Protein AF-A0A9E4D2A0-F1 (afdb_monomer)

Sequence (93 aa):
MGTSTTLSVVLGVVVLGAVAVAALAVIVERARRVQRMSSMGNGRSRRHELHWTAIRFRNQGLQGTDLQEAVCRQANCAPREADAAIFRVGADL

Structure (mmCIF, N/CA/C/O backbone):
data_AF-A0A9E4D2A0-F1
#
_entry.id   AF-A0A9E4D2A0-F1
#
loop_
_atom_site.group_PDB
_atom_site.id
_atom_site.type_symbol
_atom_site.label_atom_id
_atom_site.label_alt_id
_atom_site.label_comp_id
_atom_site.label_asym_id
_atom_site.label_entity_id
_atom_site.label_seq_id
_atom_site.pdbx_PDB_ins_code
_atom_site.Cartn_x
_atom_site.Cartn_y
_atom_site.Cartn_z
_atom_site.occupancy
_atom_site.B_iso_or_equiv
_atom_site.auth_seq_id
_atom_site.auth_comp_id
_atom_site.auth_asym_id
_atom_site.auth_atom_id
_atom_site.pdbx_PDB_model_num
ATOM 1 N N . MET A 1 1 ? 37.188 -8.525 -58.569 1.00 51.97 1 MET A N 1
ATOM 2 C CA . MET A 1 1 ? 37.590 -8.115 -57.205 1.00 51.97 1 MET A CA 1
ATOM 3 C C . MET A 1 1 ? 36.606 -7.052 -56.727 1.00 51.97 1 MET A C 1
ATOM 5 O O . MET A 1 1 ? 36.717 -5.920 -57.161 1.00 51.97 1 MET A O 1
ATOM 9 N N . GLY A 1 2 ? 35.577 -7.408 -55.953 1.00 54.62 2 GLY A N 1
ATOM 10 C CA . GLY A 1 2 ? 34.539 -6.434 -55.559 1.00 54.62 2 GLY A CA 1
ATOM 11 C C . GLY A 1 2 ? 33.546 -6.902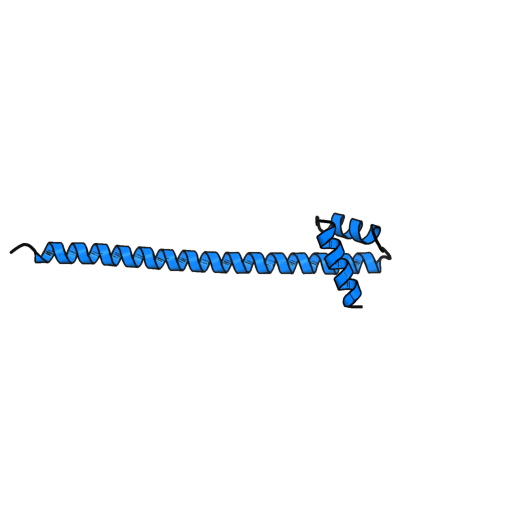 -54.491 1.00 54.62 2 GLY A C 1
ATOM 12 O O . GLY A 1 2 ? 32.613 -6.181 -54.177 1.00 54.62 2 GLY A O 1
ATOM 13 N N . THR A 1 3 ? 33.7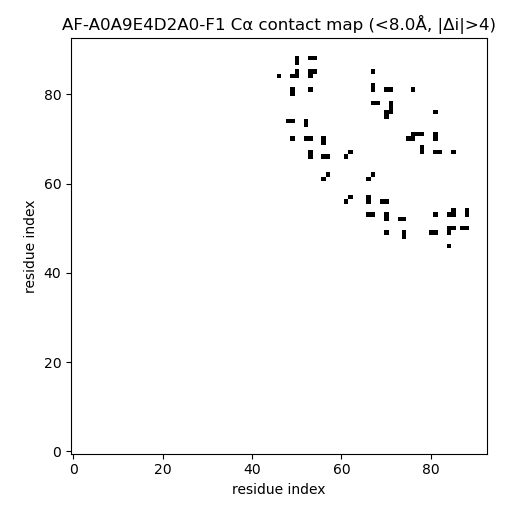27 -8.100 -53.929 1.00 58.94 3 THR A N 1
ATOM 14 C CA . THR A 1 3 ? 32.786 -8.723 -52.981 1.00 58.94 3 THR A CA 1
ATOM 15 C C . THR A 1 3 ? 33.219 -8.607 -51.515 1.00 58.94 3 THR A C 1
ATOM 17 O O . THR A 1 3 ? 32.410 -8.811 -50.615 1.00 58.94 3 THR A O 1
ATOM 20 N N . SER A 1 4 ? 34.487 -8.272 -51.248 1.00 59.53 4 SER A N 1
ATOM 21 C CA . SER A 1 4 ? 35.041 -8.265 -49.886 1.00 59.53 4 SER A CA 1
ATOM 22 C C . SER A 1 4 ? 34.643 -7.033 -49.070 1.00 59.53 4 SER A C 1
ATOM 24 O O . SER A 1 4 ? 34.524 -7.125 -47.854 1.00 59.53 4 SER A O 1
ATOM 26 N N . THR A 1 5 ? 34.441 -5.880 -49.707 1.00 60.78 5 THR A N 1
ATOM 27 C CA . THR A 1 5 ? 34.068 -4.635 -49.015 1.00 60.78 5 THR A CA 1
ATOM 28 C C . THR A 1 5 ? 32.585 -4.613 -48.658 1.00 60.78 5 THR A C 1
ATOM 30 O O . THR A 1 5 ? 32.224 -4.184 -47.566 1.00 60.78 5 THR A O 1
ATOM 33 N N . THR A 1 6 ? 31.723 -5.146 -49.526 1.00 65.75 6 THR A N 1
ATOM 34 C CA . THR A 1 6 ? 30.275 -5.230 -49.291 1.00 65.75 6 THR A CA 1
ATOM 35 C C . THR A 1 6 ? 29.932 -6.162 -48.131 1.00 65.75 6 THR A C 1
ATOM 37 O O . THR A 1 6 ? 29.096 -5.817 -47.302 1.00 65.75 6 THR A O 1
ATOM 40 N N . LEU A 1 7 ? 30.614 -7.307 -48.016 1.00 65.06 7 LEU A N 1
ATOM 41 C CA . LEU A 1 7 ? 30.418 -8.256 -46.913 1.00 65.06 7 LEU A CA 1
ATOM 42 C C . LEU A 1 7 ? 30.781 -7.651 -45.550 1.00 65.06 7 LEU A C 1
ATOM 44 O O . LEU A 1 7 ? 30.006 -7.784 -44.607 1.00 65.06 7 LEU A O 1
ATOM 48 N N . SER A 1 8 ? 31.902 -6.931 -45.456 1.00 69.56 8 SER A N 1
ATOM 49 C CA . SER A 1 8 ? 32.337 -6.285 -44.210 1.00 69.56 8 SER A CA 1
ATOM 50 C C . SER A 1 8 ? 31.389 -5.174 -43.753 1.00 69.56 8 SER A C 1
ATOM 52 O O . SER A 1 8 ? 31.126 -5.042 -42.559 1.00 69.56 8 SER A O 1
ATOM 54 N N . VAL A 1 9 ? 30.835 -4.398 -44.691 1.00 73.94 9 VAL A N 1
ATOM 55 C CA . VAL A 1 9 ? 29.862 -3.339 -44.377 1.00 73.94 9 VAL A CA 1
ATOM 56 C C . VAL A 1 9 ? 28.546 -3.941 -43.887 1.00 73.94 9 VAL A C 1
ATOM 58 O O . VAL A 1 9 ? 28.017 -3.499 -42.869 1.00 73.94 9 VAL A O 1
ATOM 61 N N . VAL A 1 10 ? 28.045 -4.988 -44.550 1.00 75.38 10 VAL A N 1
ATOM 62 C CA . VAL A 1 10 ? 26.819 -5.682 -44.124 1.00 75.38 10 VAL A CA 1
ATOM 63 C C . VAL A 1 10 ? 27.002 -6.299 -42.736 1.00 75.38 10 VAL A C 1
ATOM 65 O O . VAL A 1 10 ? 26.140 -6.120 -41.877 1.00 75.38 10 VAL A O 1
ATOM 68 N N . LEU A 1 11 ? 28.142 -6.947 -42.472 1.00 78.25 11 LEU A N 1
ATOM 69 C CA . LEU A 1 11 ? 28.438 -7.499 -41.149 1.00 78.25 11 LEU A CA 1
ATOM 70 C C . LEU A 1 11 ? 28.493 -6.402 -40.076 1.00 78.25 11 LEU A C 1
ATOM 72 O O . LEU A 1 11 ? 27.923 -6.569 -39.002 1.00 78.25 11 LEU A O 1
ATOM 76 N N . GLY A 1 12 ? 29.126 -5.265 -40.376 1.00 73.94 12 GLY A N 1
ATOM 77 C CA . GLY A 1 12 ? 29.207 -4.124 -39.462 1.00 73.94 12 GLY A CA 1
ATOM 78 C C . GLY A 1 12 ? 27.834 -3.558 -39.095 1.00 73.94 12 GLY A C 1
ATOM 79 O O . GLY A 1 12 ? 27.565 -3.315 -37.920 1.00 73.94 12 GLY A O 1
ATOM 80 N N . VAL A 1 13 ? 26.935 -3.416 -40.074 1.00 78.12 13 VAL A N 1
ATOM 81 C CA . VAL A 1 13 ? 25.559 -2.941 -39.844 1.00 78.12 13 VAL A CA 1
ATOM 82 C C . VAL A 1 13 ? 24.752 -3.942 -39.014 1.00 78.12 13 VAL A C 1
ATOM 84 O O . VAL A 1 13 ? 24.040 -3.538 -38.097 1.00 78.12 13 VAL A O 1
ATOM 87 N N . VAL A 1 14 ? 24.890 -5.245 -39.278 1.00 79.38 14 VAL A N 1
ATOM 88 C CA . VAL A 1 14 ? 24.199 -6.295 -38.510 1.00 79.38 14 VAL A CA 1
ATOM 89 C C . VAL A 1 14 ? 24.691 -6.338 -37.064 1.00 79.38 14 VAL A C 1
ATOM 91 O O . VAL A 1 14 ? 23.877 -6.414 -36.145 1.00 79.38 14 VAL A O 1
ATOM 94 N N . VAL A 1 15 ? 26.004 -6.231 -36.840 1.00 81.38 15 VAL A N 1
ATOM 95 C CA . VAL A 1 15 ? 26.585 -6.198 -35.490 1.00 81.38 15 VAL A CA 1
ATOM 96 C C . VAL A 1 15 ? 26.142 -4.942 -34.740 1.00 81.38 15 VAL A C 1
ATOM 98 O O . VAL A 1 15 ? 25.692 -5.048 -33.601 1.00 81.38 15 VAL A O 1
ATOM 101 N N . LEU A 1 16 ? 26.182 -3.766 -35.373 1.00 78.31 16 LEU A N 1
ATOM 102 C CA . LEU A 1 16 ? 25.690 -2.522 -34.768 1.00 78.31 16 LEU A CA 1
ATOM 103 C C . LEU A 1 16 ? 24.196 -2.602 -34.430 1.00 78.31 16 LEU A C 1
ATOM 105 O O . LEU A 1 16 ? 23.791 -2.198 -33.339 1.00 78.31 16 LEU A O 1
ATOM 109 N N . GLY A 1 17 ? 23.388 -3.179 -35.322 1.00 76.81 17 GLY A N 1
ATOM 110 C CA . GLY A 1 17 ? 21.968 -3.425 -35.081 1.00 76.81 17 GLY A CA 1
ATOM 111 C C . GLY A 1 17 ? 21.733 -4.363 -33.895 1.00 76.81 17 GLY A C 1
ATOM 112 O O . GLY A 1 17 ? 20.936 -4.052 -33.012 1.00 76.81 17 GLY A O 1
ATOM 113 N N . ALA A 1 18 ? 22.470 -5.473 -33.818 1.00 78.75 18 ALA A N 1
ATOM 114 C CA . ALA A 1 18 ? 22.365 -6.430 -32.718 1.00 78.75 18 ALA A CA 1
ATOM 115 C C . ALA A 1 18 ? 22.765 -5.810 -31.368 1.00 78.75 18 ALA A C 1
ATOM 117 O O . ALA A 1 18 ? 22.082 -6.019 -30.364 1.00 78.75 18 ALA A O 1
ATOM 118 N N . VAL A 1 19 ? 23.827 -4.999 -31.345 1.00 82.06 19 VAL A N 1
ATOM 119 C CA . VAL A 1 19 ? 24.271 -4.284 -30.139 1.00 82.06 19 VAL A CA 1
ATOM 120 C C . VAL A 1 19 ? 23.227 -3.259 -29.691 1.00 82.06 19 VAL A C 1
ATOM 122 O O . VAL A 1 19 ? 22.926 -3.180 -28.500 1.00 82.06 19 VAL A O 1
ATOM 125 N N . ALA A 1 20 ? 22.619 -2.518 -30.622 1.00 79.44 20 ALA A N 1
ATOM 126 C CA . ALA A 1 20 ? 21.560 -1.562 -30.305 1.00 79.44 20 ALA A CA 1
ATOM 127 C C . ALA A 1 20 ? 20.317 -2.250 -29.713 1.00 79.44 20 ALA A C 1
ATOM 129 O O . ALA A 1 20 ? 19.776 -1.790 -28.705 1.00 79.44 20 ALA A O 1
ATOM 130 N N . VAL A 1 21 ? 19.902 -3.385 -30.286 1.00 82.62 21 VAL A N 1
ATOM 131 C CA . VAL A 1 21 ? 18.772 -4.181 -29.778 1.00 82.62 21 VAL A CA 1
ATOM 132 C C . VAL A 1 21 ? 19.081 -4.756 -28.393 1.00 82.62 21 VAL A C 1
ATOM 134 O O . VAL A 1 21 ? 18.240 -4.677 -27.496 1.00 82.62 21 VAL A O 1
ATOM 137 N N . ALA A 1 22 ? 20.295 -5.271 -28.181 1.00 80.69 22 ALA A N 1
ATOM 138 C CA . ALA A 1 22 ? 20.726 -5.779 -26.881 1.00 80.69 22 ALA A CA 1
ATOM 139 C C . ALA A 1 22 ? 20.749 -4.671 -25.814 1.00 80.69 22 ALA A C 1
ATOM 141 O O . ALA A 1 22 ? 20.251 -4.868 -24.705 1.00 80.69 22 ALA A O 1
ATOM 142 N N . ALA A 1 23 ? 21.258 -3.483 -26.151 1.00 84.06 23 ALA A N 1
ATOM 143 C CA . ALA A 1 23 ? 21.264 -2.335 -25.249 1.00 84.06 23 ALA A CA 1
ATOM 144 C C . ALA A 1 23 ? 19.837 -1.902 -24.866 1.00 84.06 23 ALA A C 1
ATOM 146 O O . ALA A 1 23 ? 19.550 -1.697 -23.683 1.00 84.06 23 ALA A O 1
ATOM 147 N N . LEU A 1 24 ? 18.920 -1.840 -25.837 1.00 82.56 24 LEU A N 1
ATOM 148 C CA . LEU A 1 24 ? 17.506 -1.545 -25.590 1.00 82.56 24 LEU A CA 1
ATOM 149 C C . LEU A 1 24 ? 16.853 -2.580 -24.668 1.00 82.56 24 LEU A C 1
ATOM 151 O O . LEU A 1 24 ? 16.150 -2.204 -23.729 1.00 82.56 24 LEU A O 1
ATOM 155 N N . ALA A 1 25 ? 17.119 -3.870 -24.885 1.00 81.06 25 ALA A N 1
ATOM 156 C CA . ALA A 1 25 ? 16.589 -4.939 -24.045 1.00 81.06 25 ALA A CA 1
ATOM 157 C C . ALA A 1 25 ? 17.038 -4.791 -22.580 1.00 81.06 25 ALA A C 1
ATOM 159 O O . ALA A 1 25 ? 16.213 -4.894 -21.671 1.00 81.06 25 ALA A O 1
ATOM 160 N N . VAL A 1 26 ? 18.311 -4.456 -22.336 1.00 81.44 26 VAL A N 1
ATOM 161 C CA . VAL A 1 26 ? 18.825 -4.217 -20.975 1.00 81.44 26 VAL A CA 1
ATOM 162 C C . VAL A 1 26 ? 18.151 -3.007 -20.319 1.00 81.44 26 VAL A C 1
ATOM 164 O O . VAL A 1 26 ? 17.812 -3.063 -19.134 1.00 81.44 26 VAL A O 1
ATOM 167 N N . ILE A 1 27 ? 17.927 -1.921 -21.065 1.00 79.38 27 ILE A N 1
ATOM 168 C CA . ILE A 1 27 ? 17.248 -0.721 -20.550 1.00 79.38 27 ILE A CA 1
ATOM 169 C C . ILE A 1 27 ? 15.803 -1.050 -20.151 1.00 79.38 27 ILE A C 1
ATOM 171 O O . ILE A 1 27 ? 15.373 -0.689 -19.053 1.00 79.38 27 ILE A O 1
ATOM 175 N N . VAL A 1 28 ? 15.073 -1.788 -20.992 1.00 81.06 28 VAL A N 1
ATOM 176 C CA . VAL A 1 28 ? 13.693 -2.217 -20.709 1.00 81.06 28 VAL A CA 1
ATOM 177 C C . VAL A 1 28 ? 13.636 -3.140 -19.488 1.00 81.06 28 VAL A C 1
ATOM 179 O O . VAL A 1 28 ? 12.773 -2.968 -18.626 1.00 81.06 28 VAL A O 1
ATOM 182 N N . GLU A 1 29 ? 14.570 -4.083 -19.363 1.00 81.31 29 GLU A N 1
ATOM 183 C CA . GLU A 1 29 ? 14.657 -4.994 -18.215 1.00 81.31 29 GLU A CA 1
ATOM 184 C C . GLU A 1 29 ? 14.891 -4.220 -16.904 1.00 81.31 29 GLU A C 1
ATOM 186 O O . GLU A 1 29 ? 14.229 -4.462 -15.888 1.00 81.31 29 GLU A O 1
ATOM 191 N N . ARG A 1 30 ? 15.793 -3.227 -16.929 1.00 76.56 30 ARG A N 1
ATOM 192 C CA . ARG A 1 30 ? 16.050 -2.346 -15.781 1.00 76.56 30 ARG A CA 1
ATOM 193 C C . ARG A 1 30 ? 14.833 -1.492 -15.437 1.00 76.56 30 ARG A C 1
ATOM 195 O O . ARG A 1 30 ? 14.474 -1.422 -14.262 1.00 76.56 30 ARG A O 1
ATOM 202 N N . ALA A 1 31 ? 14.158 -0.913 -16.428 1.00 72.31 31 ALA A N 1
ATOM 203 C CA . ALA A 1 31 ? 12.938 -0.135 -16.214 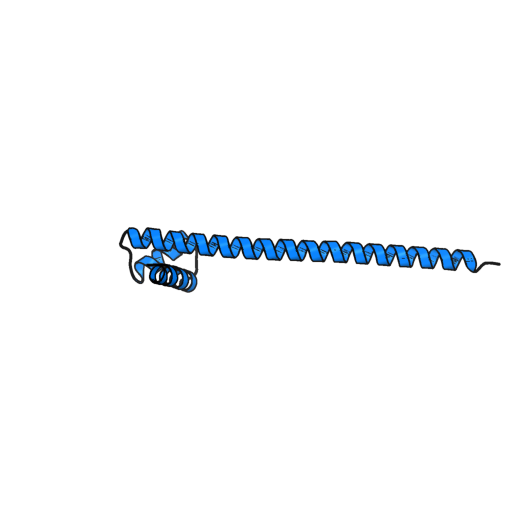1.00 72.31 31 ALA A CA 1
ATOM 204 C C . ALA A 1 31 ? 11.825 -0.986 -15.579 1.00 72.31 31 ALA A C 1
ATOM 206 O O . ALA A 1 31 ? 11.208 -0.569 -14.598 1.00 72.31 31 ALA A O 1
ATOM 207 N N . ARG A 1 32 ? 11.631 -2.225 -16.053 1.00 74.88 32 ARG A N 1
ATOM 208 C CA . ARG A 1 32 ? 10.680 -3.181 -15.461 1.00 74.88 32 ARG A CA 1
ATOM 209 C C . ARG A 1 32 ? 11.031 -3.522 -14.014 1.00 74.88 32 ARG A C 1
ATOM 211 O O . ARG A 1 32 ? 10.134 -3.592 -13.173 1.00 74.88 32 ARG A O 1
ATOM 218 N N . ARG A 1 33 ? 12.315 -3.714 -13.689 1.00 70.00 33 ARG A N 1
ATOM 219 C CA . ARG A 1 33 ? 12.756 -3.941 -12.300 1.00 70.00 33 ARG A CA 1
ATOM 220 C C . ARG A 1 33 ? 12.463 -2.739 -11.405 1.00 70.00 33 ARG A C 1
ATOM 222 O O . ARG A 1 33 ? 11.942 -2.928 -10.310 1.00 70.00 33 ARG A O 1
ATOM 229 N N . VAL A 1 34 ? 12.735 -1.522 -11.872 1.00 69.31 34 VAL A N 1
ATOM 230 C CA . VAL A 1 34 ? 12.453 -0.285 -11.120 1.00 69.31 34 VAL A CA 1
ATOM 231 C C . VAL A 1 34 ? 10.948 -0.091 -10.907 1.00 69.31 34 VAL A C 1
ATOM 233 O O . VAL A 1 34 ? 10.527 0.239 -9.796 1.00 69.31 34 VAL A O 1
ATOM 236 N N . GLN A 1 35 ? 10.121 -0.379 -11.916 1.00 63.56 35 GLN A N 1
ATOM 237 C CA . GLN A 1 35 ? 8.661 -0.346 -11.781 1.00 63.56 35 GLN A CA 1
ATOM 238 C C . GLN A 1 35 ? 8.143 -1.386 -10.777 1.00 63.56 35 GLN A C 1
ATOM 240 O O . GLN A 1 35 ? 7.309 -1.052 -9.935 1.00 63.56 35 GLN A O 1
ATOM 245 N N . ARG A 1 36 ? 8.664 -2.623 -10.800 1.00 64.19 36 ARG A N 1
ATOM 246 C CA . ARG A 1 36 ? 8.310 -3.655 -9.804 1.00 64.19 36 ARG A CA 1
ATOM 247 C C . ARG A 1 36 ? 8.712 -3.254 -8.384 1.00 64.19 36 ARG A C 1
ATOM 249 O O . ARG A 1 36 ? 7.936 -3.461 -7.457 1.00 64.19 36 ARG A O 1
ATOM 256 N N . MET A 1 37 ? 9.896 -2.666 -8.205 1.00 63.53 37 MET A N 1
ATOM 257 C CA . MET A 1 37 ? 10.338 -2.183 -6.892 1.00 63.53 37 MET A CA 1
ATOM 258 C C . MET A 1 37 ? 9.473 -1.019 -6.393 1.00 63.53 37 MET A C 1
ATOM 260 O O . MET A 1 37 ? 9.090 -1.008 -5.225 1.00 63.53 37 MET A O 1
ATOM 264 N N . SER A 1 38 ? 9.092 -0.092 -7.277 1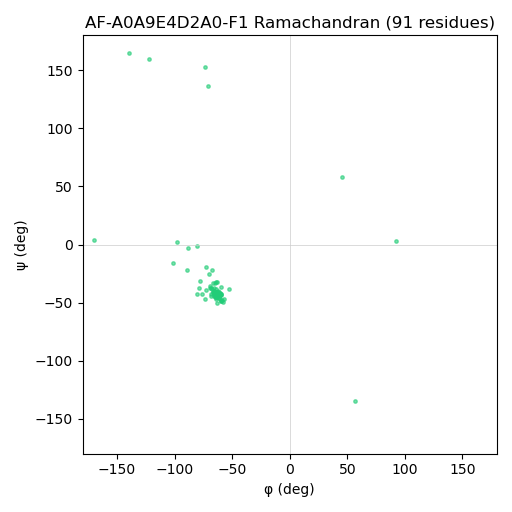.00 60.69 38 SER A N 1
ATOM 265 C CA . SER A 1 38 ? 8.201 1.021 -6.923 1.00 60.69 38 SER A CA 1
ATOM 266 C C . SER A 1 38 ? 6.801 0.542 -6.535 1.00 60.69 38 SER A C 1
ATOM 268 O O . SER A 1 38 ? 6.252 1.017 -5.543 1.00 60.69 38 SER A O 1
ATOM 270 N N . SER A 1 39 ? 6.229 -0.441 -7.244 1.00 60.62 39 SER A N 1
ATOM 271 C CA . SER A 1 39 ? 4.905 -0.977 -6.891 1.00 60.62 39 SER A CA 1
ATOM 272 C C . SER A 1 39 ? 4.925 -1.770 -5.576 1.00 60.62 39 SER A C 1
ATOM 274 O O . SER A 1 39 ? 4.011 -1.631 -4.760 1.00 60.62 39 SER A O 1
ATOM 276 N N . MET A 1 40 ? 5.996 -2.532 -5.316 1.00 60.09 40 MET A N 1
ATOM 277 C CA . MET A 1 40 ? 6.202 -3.217 -4.034 1.00 60.09 40 MET A CA 1
ATOM 278 C C . MET A 1 40 ? 6.393 -2.235 -2.871 1.00 60.09 40 MET A C 1
ATOM 280 O O . MET A 1 40 ? 5.830 -2.456 -1.797 1.00 60.09 40 MET A O 1
ATOM 284 N N . GLY A 1 41 ? 7.147 -1.152 -3.077 1.00 62.06 41 GLY A N 1
ATOM 285 C CA . GLY A 1 41 ? 7.350 -0.101 -2.077 1.00 62.06 41 GLY A CA 1
ATOM 286 C C . GLY A 1 41 ? 6.050 0.622 -1.732 1.00 62.06 41 GLY A C 1
ATOM 287 O O . GLY A 1 41 ? 5.696 0.732 -0.557 1.00 62.06 41 GLY A O 1
ATOM 288 N N . ASN A 1 42 ? 5.282 1.015 -2.750 1.00 63.00 42 ASN A N 1
ATOM 289 C CA . ASN A 1 42 ? 4.029 1.742 -2.561 1.00 63.00 42 ASN A CA 1
ATOM 290 C C . ASN A 1 42 ? 2.955 0.869 -1.881 1.00 63.00 42 ASN A C 1
ATOM 292 O O . ASN A 1 42 ? 2.281 1.304 -0.950 1.00 63.00 42 ASN A O 1
ATOM 296 N N . GLY A 1 43 ? 2.852 -0.410 -2.264 1.00 64.69 43 GLY A N 1
ATOM 297 C CA . GLY A 1 43 ? 1.914 -1.354 -1.645 1.00 64.69 43 GLY A CA 1
ATOM 298 C C . GLY A 1 43 ? 2.271 -1.751 -0.206 1.00 64.69 43 GLY A C 1
ATOM 299 O O . GLY A 1 43 ? 1.386 -2.144 0.561 1.00 64.69 43 GLY A O 1
ATOM 300 N N . ARG A 1 44 ? 3.552 -1.670 0.180 1.00 69.81 44 ARG A N 1
ATOM 301 C CA . ARG A 1 44 ? 3.998 -1.880 1.566 1.00 69.81 44 ARG A CA 1
ATOM 302 C C . ARG A 1 44 ? 3.767 -0.624 2.407 1.00 69.81 44 ARG A C 1
ATOM 304 O O . ARG A 1 44 ? 3.242 -0.753 3.506 1.00 69.81 44 ARG A O 1
ATOM 311 N N . SER A 1 45 ? 4.067 0.559 1.869 1.00 79.19 45 SER A N 1
ATOM 312 C CA . SER A 1 45 ? 3.797 1.850 2.517 1.00 79.19 45 SER A CA 1
ATOM 313 C C . SER A 1 45 ? 2.304 2.037 2.801 1.00 79.19 45 SER A C 1
ATOM 315 O O . SER A 1 45 ? 1.936 2.249 3.952 1.00 79.19 45 SER A O 1
ATOM 317 N N . ARG A 1 46 ? 1.433 1.797 1.812 1.00 83.06 46 ARG A N 1
ATOM 318 C CA . ARG A 1 46 ? -0.025 1.910 1.982 1.00 83.06 46 ARG A CA 1
ATOM 319 C C . ARG A 1 46 ? -0.592 0.917 2.998 1.00 83.06 46 ARG A C 1
ATOM 321 O O . ARG A 1 46 ? -1.438 1.272 3.810 1.00 83.06 46 ARG A O 1
ATOM 328 N N . ARG A 1 47 ? -0.109 -0.333 3.006 1.00 82.19 47 ARG A N 1
ATOM 329 C CA . ARG A 1 47 ? -0.511 -1.317 4.031 1.00 82.19 47 ARG A CA 1
ATOM 330 C C . ARG A 1 47 ? -0.072 -0.910 5.435 1.00 82.19 47 ARG A C 1
ATOM 332 O O . ARG A 1 47 ? -0.816 -1.140 6.381 1.00 82.19 47 ARG A O 1
ATOM 339 N N . HIS A 1 48 ? 1.119 -0.336 5.556 1.00 85.69 48 HIS A N 1
ATOM 340 C CA . HIS A 1 48 ? 1.665 0.139 6.823 1.00 85.69 48 HIS A CA 1
ATOM 341 C C . HIS A 1 48 ? 0.877 1.351 7.342 1.00 85.69 48 HIS A C 1
ATOM 343 O O . HIS A 1 48 ? 0.514 1.394 8.512 1.00 85.69 48 HIS A O 1
ATOM 349 N N . GLU A 1 49 ? 0.534 2.290 6.459 1.00 87.56 49 GLU A N 1
ATOM 350 C CA . GLU A 1 49 ? -0.307 3.448 6.771 1.00 87.56 49 GLU A CA 1
ATOM 351 C C . GLU A 1 49 ? -1.700 3.028 7.265 1.00 87.56 49 GLU A C 1
ATOM 353 O O . GLU A 1 49 ? -2.141 3.474 8.326 1.00 87.56 49 GLU A O 1
ATOM 358 N N . LEU A 1 50 ? -2.360 2.105 6.555 1.00 88.62 50 LEU A N 1
ATOM 359 C CA . LEU A 1 50 ? -3.660 1.555 6.957 1.00 88.62 50 LEU A CA 1
ATOM 360 C C . LEU A 1 50 ? -3.605 0.867 8.325 1.00 88.62 50 LEU A C 1
ATOM 362 O O . LEU A 1 50 ? -4.495 1.063 9.150 1.00 88.62 50 LEU A O 1
ATOM 366 N N . HIS A 1 51 ? -2.552 0.089 8.579 1.00 88.00 51 HIS A N 1
ATOM 367 C CA . HIS A 1 51 ? -2.363 -0.620 9.842 1.00 88.00 51 HIS A CA 1
ATOM 368 C C . HIS A 1 51 ? -2.211 0.348 11.027 1.00 88.00 51 HIS A C 1
ATOM 370 O O . HIS A 1 51 ? -2.959 0.246 11.998 1.00 88.00 51 HIS A O 1
ATOM 376 N N . TRP A 1 52 ? -1.330 1.350 10.931 1.00 88.88 52 TRP A N 1
ATOM 377 C CA . TRP A 1 52 ? -1.169 2.340 12.006 1.00 88.88 52 TRP A CA 1
ATOM 378 C C . TRP A 1 52 ? -2.395 3.226 12.205 1.00 88.88 52 TRP A C 1
ATOM 380 O O . TRP A 1 52 ? -2.699 3.617 13.332 1.00 88.88 52 TRP A O 1
ATOM 390 N N . THR A 1 53 ? -3.118 3.528 11.127 1.00 91.12 53 THR A N 1
ATOM 391 C CA . THR A 1 53 ? -4.369 4.290 11.196 1.00 91.12 53 THR A CA 1
ATOM 392 C C . THR A 1 53 ? -5.436 3.501 11.954 1.00 91.12 53 THR A C 1
ATOM 394 O O . THR A 1 53 ? -6.071 4.043 12.858 1.00 91.12 53 THR A O 1
ATOM 397 N N . ALA A 1 54 ? -5.569 2.202 11.666 1.00 89.94 54 ALA A N 1
ATOM 398 C CA . ALA A 1 54 ? -6.478 1.314 12.383 1.00 89.94 54 ALA A CA 1
ATOM 399 C C . ALA A 1 54 ? -6.113 1.178 13.873 1.00 89.94 54 ALA A C 1
ATOM 401 O O . ALA A 1 54 ? -7.002 1.273 14.717 1.00 89.94 54 ALA A O 1
ATOM 402 N N . ILE A 1 55 ? -4.824 1.049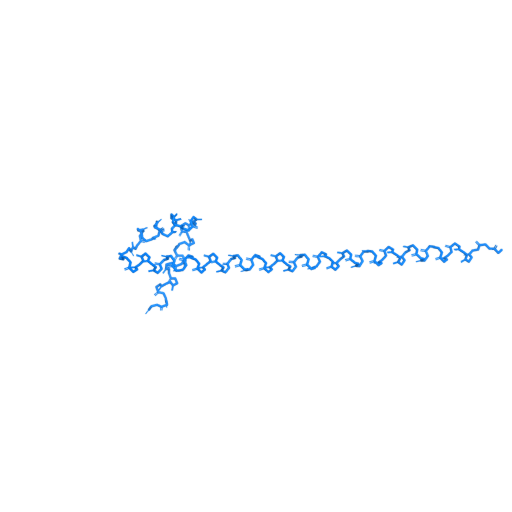 14.222 1.00 89.56 55 ILE A N 1
ATOM 403 C CA . ILE A 1 55 ? -4.366 1.040 15.628 1.00 89.56 55 ILE A CA 1
ATOM 404 C C . ILE A 1 55 ? -4.745 2.343 16.334 1.00 89.56 55 ILE A C 1
ATOM 406 O O . ILE A 1 55 ? -5.306 2.317 17.427 1.00 89.56 55 ILE A O 1
ATOM 410 N N . ARG A 1 56 ? -4.460 3.493 15.710 1.00 92.38 56 ARG A N 1
ATOM 411 C CA . ARG A 1 56 ? -4.738 4.809 16.297 1.00 92.38 56 ARG A CA 1
ATOM 412 C C . ARG A 1 56 ? -6.218 4.972 16.627 1.00 92.38 56 ARG A C 1
ATOM 414 O O . ARG A 1 56 ? -6.541 5.361 17.743 1.00 92.38 56 ARG A O 1
ATOM 421 N N . PHE A 1 57 ? -7.100 4.672 15.677 1.00 92.00 57 PHE A N 1
ATOM 422 C CA . PHE A 1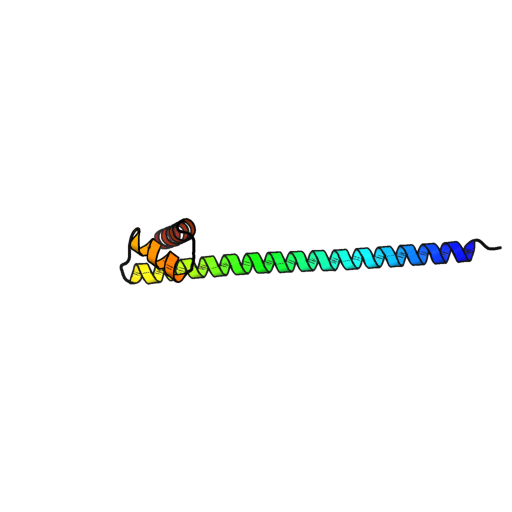 57 ? -8.542 4.816 15.876 1.00 92.00 57 PHE A CA 1
ATOM 423 C C . PHE A 1 57 ? -9.099 3.799 16.876 1.00 92.00 57 PHE A C 1
ATOM 425 O O . PHE A 1 57 ? -9.942 4.152 17.698 1.00 92.00 57 PHE A O 1
ATOM 432 N N . ARG A 1 58 ? -8.569 2.572 16.895 1.00 88.31 58 ARG A N 1
ATOM 433 C CA . ARG A 1 58 ? -8.928 1.581 17.915 1.00 88.31 58 ARG A CA 1
ATOM 434 C C . ARG A 1 58 ? -8.523 2.036 19.320 1.00 88.31 58 ARG A C 1
ATOM 436 O O . ARG A 1 58 ? -9.313 1.905 20.248 1.00 88.31 58 ARG A O 1
ATOM 443 N N . ASN A 1 59 ? -7.345 2.646 19.471 1.00 89.12 59 ASN A N 1
ATOM 444 C CA . ASN A 1 59 ? -6.890 3.229 20.741 1.00 89.12 59 ASN A CA 1
ATOM 445 C C . ASN A 1 59 ? -7.717 4.450 21.177 1.00 89.12 59 ASN A C 1
ATOM 447 O O . ASN A 1 59 ? -7.746 4.776 22.358 1.00 89.12 59 ASN A O 1
ATOM 451 N N . GLN A 1 60 ? -8.407 5.113 20.245 1.00 91.75 60 GLN A N 1
ATOM 452 C CA . GLN A 1 60 ? -9.394 6.157 20.547 1.00 91.75 60 GLN A CA 1
ATOM 453 C C . GLN A 1 60 ? -10.762 5.583 20.957 1.00 91.75 60 GLN A C 1
ATOM 455 O O . GLN A 1 60 ? -11.671 6.345 21.274 1.00 91.75 60 GLN A O 1
ATOM 460 N N . GLY A 1 61 ? -10.914 4.255 20.964 1.00 90.06 61 GLY A N 1
ATOM 461 C CA . GLY A 1 61 ? -12.134 3.561 21.372 1.00 90.06 61 GLY A CA 1
ATOM 462 C C . GLY A 1 61 ? -13.104 3.248 20.233 1.00 90.06 61 GLY A C 1
ATOM 463 O O . GLY A 1 61 ? -14.169 2.694 20.500 1.00 90.06 61 GLY A O 1
ATOM 464 N N . LEU A 1 62 ? -12.758 3.554 18.976 1.00 90.25 62 LEU A N 1
ATOM 465 C CA . LEU A 1 62 ? -13.595 3.207 17.825 1.00 90.25 62 LEU A CA 1
ATOM 466 C C . LEU A 1 62 ? -13.569 1.695 17.578 1.00 90.25 62 LEU A C 1
ATOM 468 O O . LEU A 1 62 ? -12.511 1.061 17.608 1.00 90.25 62 LEU A O 1
ATOM 472 N N . GLN A 1 63 ? -14.738 1.118 17.302 1.00 88.31 63 GLN A N 1
ATOM 473 C CA . GLN A 1 63 ? -14.915 -0.315 17.059 1.00 88.31 63 GLN A CA 1
ATOM 474 C C . GLN A 1 63 ? -15.901 -0.559 15.912 1.00 88.31 63 GLN A C 1
ATOM 476 O O . GLN A 1 63 ? -16.632 0.340 15.501 1.00 88.31 63 GLN A O 1
ATOM 481 N N . GLY A 1 64 ? -15.913 -1.788 15.390 1.00 84.44 64 GLY A N 1
ATOM 482 C CA . GLY A 1 64 ? -16.867 -2.214 14.366 1.00 84.44 64 GLY A CA 1
ATOM 483 C C . GLY A 1 64 ? -16.841 -1.343 13.107 1.00 84.44 64 GLY A C 1
ATOM 484 O O . GLY A 1 64 ? -15.776 -1.008 12.586 1.00 84.44 64 GLY A O 1
ATOM 485 N N . THR A 1 65 ? -18.027 -0.978 12.623 1.00 87.12 65 THR A N 1
ATOM 486 C CA . THR A 1 65 ? -18.222 -0.155 11.421 1.00 87.12 65 THR A CA 1
ATOM 487 C C . THR A 1 65 ? -17.675 1.263 11.561 1.00 87.12 65 THR A C 1
ATOM 489 O O . THR A 1 65 ? -17.143 1.793 10.590 1.00 87.12 65 THR A O 1
ATOM 492 N N . ASP A 1 66 ? -17.706 1.855 12.758 1.00 88.00 66 ASP A N 1
ATOM 493 C CA . ASP A 1 66 ? -17.205 3.221 12.971 1.00 88.00 66 ASP A CA 1
ATOM 494 C C . ASP A 1 66 ? -15.681 3.286 12.811 1.00 88.00 66 ASP A C 1
ATOM 496 O O . ASP A 1 66 ? -15.133 4.232 12.238 1.00 88.00 66 ASP A O 1
ATOM 500 N N . LEU A 1 67 ? -14.985 2.238 13.268 1.00 88.12 67 LEU A N 1
ATOM 501 C CA . LEU A 1 67 ? -13.548 2.079 13.051 1.00 88.12 67 LEU A CA 1
ATOM 502 C C . LEU A 1 67 ? -13.231 1.928 11.559 1.00 88.12 67 LEU A C 1
ATOM 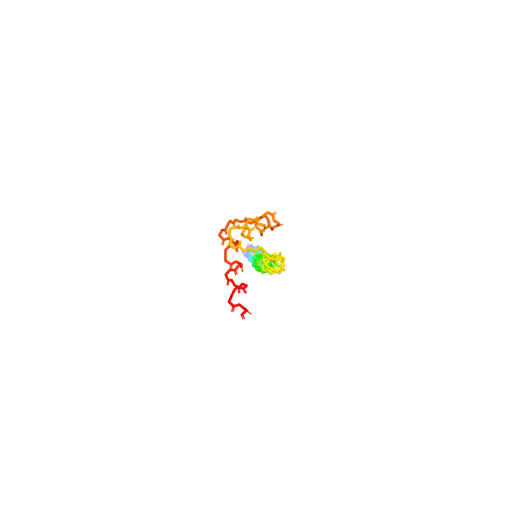504 O O . LEU A 1 67 ? -12.312 2.574 11.056 1.00 88.12 67 LEU A O 1
ATOM 508 N N . GLN A 1 68 ? -14.000 1.101 10.849 1.00 89.25 68 GLN A N 1
ATOM 509 C CA . GLN A 1 68 ? -13.848 0.906 9.408 1.00 89.25 68 GLN A CA 1
ATOM 510 C C . GLN A 1 68 ? -14.024 2.221 8.644 1.00 89.25 68 GLN A C 1
ATOM 512 O O . GLN A 1 68 ? -13.181 2.578 7.818 1.00 89.25 68 GLN A O 1
ATOM 517 N N . GLU A 1 69 ? -15.076 2.973 8.953 1.00 89.56 69 GLU A N 1
ATOM 518 C CA . GLU A 1 69 ? -15.380 4.231 8.282 1.00 89.56 69 GLU A CA 1
ATOM 519 C C . GLU A 1 69 ? -14.333 5.315 8.581 1.00 89.56 69 GLU A C 1
ATOM 521 O O . GLU A 1 69 ? -13.946 6.070 7.683 1.00 89.56 69 GLU A O 1
ATOM 526 N N . ALA A 1 70 ? -13.822 5.379 9.815 1.00 90.00 70 ALA A N 1
ATOM 527 C CA . ALA A 1 70 ? -12.749 6.300 10.191 1.00 90.00 70 ALA A CA 1
ATOM 528 C C . ALA A 1 70 ? -11.436 5.992 9.449 1.00 90.00 70 ALA A C 1
ATOM 530 O O . ALA A 1 70 ? -10.796 6.899 8.908 1.00 90.00 70 ALA A O 1
ATOM 531 N N . VAL A 1 71 ? -11.059 4.712 9.353 1.00 90.19 71 VAL A N 1
ATOM 532 C CA . VAL A 1 71 ? -9.870 4.274 8.604 1.00 90.19 71 VAL A CA 1
ATOM 533 C C . VAL A 1 71 ? -10.021 4.584 7.112 1.00 90.19 71 VAL A C 1
ATOM 535 O O . VAL A 1 71 ? -9.097 5.137 6.511 1.00 90.19 71 VAL A O 1
ATOM 538 N N . CYS A 1 72 ? -11.186 4.297 6.523 1.00 89.62 72 CYS A N 1
ATOM 539 C CA . CYS A 1 72 ? -11.478 4.596 5.119 1.00 89.62 72 CYS A CA 1
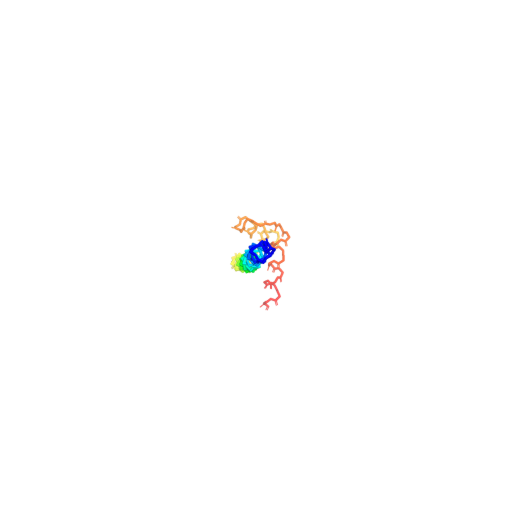ATOM 540 C C . CYS A 1 72 ? -11.417 6.088 4.800 1.00 89.62 72 CYS A C 1
ATOM 542 O O . CYS A 1 72 ? -10.787 6.467 3.809 1.00 89.62 72 CYS A O 1
ATOM 544 N N . ARG A 1 73 ? -12.023 6.935 5.643 1.00 88.56 73 ARG A N 1
ATOM 545 C CA . ARG A 1 73 ? -11.988 8.394 5.470 1.00 88.56 73 ARG A CA 1
ATOM 546 C C . ARG A 1 73 ? -10.572 8.954 5.559 1.00 88.56 73 ARG A C 1
ATOM 548 O O . ARG A 1 73 ? -10.225 9.828 4.774 1.00 88.56 73 ARG A O 1
ATOM 555 N N . GLN A 1 74 ? -9.753 8.444 6.478 1.00 87.44 74 GLN A N 1
ATOM 556 C CA . GLN A 1 74 ? -8.400 8.957 6.688 1.00 87.44 74 GLN A CA 1
ATOM 557 C C . GLN A 1 74 ? -7.411 8.508 5.603 1.00 87.44 74 GLN A C 1
ATOM 559 O O . GLN A 1 74 ? -6.593 9.307 5.157 1.00 87.44 74 GLN A O 1
ATOM 564 N N . ALA A 1 75 ? -7.465 7.239 5.193 1.00 84.44 75 ALA A N 1
ATOM 565 C CA . ALA A 1 75 ? -6.493 6.647 4.270 1.00 84.44 75 ALA A CA 1
ATOM 566 C C . ALA A 1 75 ? -6.967 6.615 2.803 1.00 84.44 75 ALA A C 1
ATOM 568 O O . ALA A 1 75 ? -6.271 6.070 1.940 1.00 84.44 75 ALA A O 1
ATOM 569 N N . ASN A 1 76 ? -8.157 7.161 2.520 1.00 86.88 76 ASN A N 1
ATOM 570 C CA . ASN A 1 76 ? -8.817 7.117 1.214 1.00 86.88 76 ASN A CA 1
ATOM 571 C C . ASN A 1 76 ? -8.749 5.705 0.596 1.00 86.88 76 ASN A C 1
ATOM 573 O O . ASN A 1 76 ? -8.126 5.464 -0.449 1.00 86.88 76 ASN A O 1
ATOM 577 N N . CYS A 1 77 ? -9.294 4.732 1.328 1.00 84.06 77 CYS A N 1
ATOM 578 C CA . CYS A 1 77 ? -9.227 3.315 0.986 1.00 84.06 77 CYS A CA 1
ATOM 579 C C . CYS A 1 77 ? -10.615 2.688 0.860 1.00 84.06 77 CYS A C 1
ATOM 581 O O . CYS A 1 77 ? -11.608 3.213 1.364 1.00 84.06 77 CYS A O 1
ATOM 583 N N . ALA A 1 78 ? -10.686 1.551 0.168 1.00 85.88 78 ALA A N 1
ATOM 584 C CA . ALA A 1 78 ? -11.934 0.810 0.040 1.00 85.88 78 ALA A CA 1
ATOM 585 C C . ALA A 1 78 ? -12.290 0.100 1.364 1.00 85.88 78 ALA A C 1
ATOM 587 O O . ALA A 1 78 ? -11.378 -0.323 2.080 1.00 85.88 78 ALA A O 1
ATOM 588 N N . PRO A 1 79 ? -13.583 -0.150 1.654 1.00 81.62 79 PRO A N 1
ATOM 589 C CA . PRO A 1 79 ? -14.015 -0.821 2.888 1.00 81.62 79 PRO A CA 1
ATOM 590 C C . PRO A 1 79 ? -13.310 -2.161 3.139 1.00 81.62 79 PRO A C 1
ATOM 592 O O . PRO A 1 79 ? -12.877 -2.452 4.252 1.00 81.62 79 PRO A O 1
ATOM 595 N N . ARG A 1 80 ? -13.081 -2.936 2.067 1.00 84.75 80 ARG A N 1
ATOM 596 C CA . ARG A 1 80 ? -12.345 -4.211 2.121 1.00 84.75 80 ARG A CA 1
ATOM 597 C C . ARG A 1 80 ? -10.876 -4.053 2.532 1.00 84.75 80 ARG A C 1
ATOM 599 O O . ARG A 1 80 ? -10.317 -4.958 3.146 1.00 84.75 80 ARG A O 1
ATOM 606 N N . GLU A 1 81 ? -10.230 -2.941 2.174 1.00 83.19 81 GLU A N 1
ATOM 607 C CA . GLU A 1 81 ? -8.844 -2.662 2.579 1.00 83.19 81 GLU A CA 1
ATOM 608 C C . GLU A 1 81 ? -8.770 -2.300 4.067 1.00 83.19 81 GLU A C 1
ATOM 610 O O . GLU A 1 81 ? -7.849 -2.747 4.755 1.00 83.19 81 GLU A O 1
ATOM 615 N N . ALA A 1 82 ? -9.752 -1.542 4.565 1.00 83.94 82 ALA A N 1
ATOM 616 C CA . ALA A 1 82 ? -9.874 -1.215 5.982 1.00 83.94 82 ALA A CA 1
ATOM 617 C C . ALA A 1 82 ? -10.165 -2.459 6.834 1.00 83.94 82 ALA A C 1
ATOM 619 O O . ALA A 1 82 ? -9.471 -2.667 7.826 1.00 83.94 82 ALA A O 1
ATOM 620 N N . ASP A 1 83 ? -11.084 -3.337 6.415 1.00 85.12 83 ASP A N 1
ATOM 621 C CA . ASP A 1 83 ? -11.360 -4.605 7.114 1.00 85.12 83 ASP A CA 1
ATOM 622 C C . ASP A 1 83 ? -10.107 -5.470 7.236 1.00 85.12 83 ASP A C 1
ATOM 624 O O . ASP A 1 83 ? -9.774 -5.961 8.314 1.00 85.12 83 ASP A O 1
ATOM 628 N N . ALA A 1 84 ? -9.359 -5.618 6.140 1.00 85.38 84 ALA A N 1
ATOM 629 C CA . ALA A 1 84 ? -8.122 -6.388 6.146 1.00 85.38 84 ALA A CA 1
ATOM 630 C C . ALA A 1 84 ? -7.058 -5.781 7.078 1.00 85.38 84 ALA A C 1
ATOM 632 O O . ALA A 1 84 ? -6.244 -6.516 7.639 1.00 85.38 84 ALA A O 1
ATOM 633 N N . ALA A 1 85 ? -7.029 -4.455 7.232 1.00 84.25 85 ALA A N 1
ATOM 634 C CA . ALA A 1 85 ? -6.129 -3.780 8.160 1.00 84.25 85 ALA A CA 1
ATOM 635 C C . ALA A 1 85 ? -6.577 -3.961 9.618 1.00 84.25 85 ALA A C 1
ATOM 637 O O . ALA A 1 85 ? -5.759 -4.344 10.452 1.00 84.25 85 ALA A O 1
ATOM 638 N N . ILE A 1 86 ? -7.864 -3.760 9.908 1.00 85.38 86 ILE A N 1
ATOM 639 C CA . ILE A 1 86 ? -8.460 -3.916 11.243 1.00 85.38 86 ILE A CA 1
ATOM 640 C C . ILE A 1 86 ? -8.320 -5.359 11.736 1.00 85.38 86 ILE A C 1
ATOM 642 O O . ILE A 1 86 ? -7.926 -5.576 12.881 1.00 85.38 86 ILE A O 1
ATOM 646 N N . PHE A 1 87 ? -8.562 -6.344 10.865 1.00 85.00 87 PHE A N 1
ATOM 647 C CA . PHE A 1 87 ? -8.382 -7.758 11.188 1.00 85.00 87 PHE A CA 1
ATOM 648 C C . PHE A 1 87 ? -6.937 -8.075 11.591 1.00 85.00 87 PHE A C 1
ATOM 650 O O . PHE A 1 87 ? -6.720 -8.749 12.591 1.00 85.00 87 PHE A O 1
ATOM 657 N N . ARG A 1 88 ? -5.938 -7.543 10.867 1.00 80.88 88 ARG A N 1
ATOM 658 C CA . ARG A 1 88 ? -4.520 -7.731 11.231 1.00 80.88 88 ARG A CA 1
ATOM 659 C C . ARG A 1 88 ? -4.183 -7.097 12.575 1.00 80.88 88 ARG A C 1
ATOM 661 O O . ARG A 1 88 ? -3.541 -7.740 13.386 1.00 80.88 88 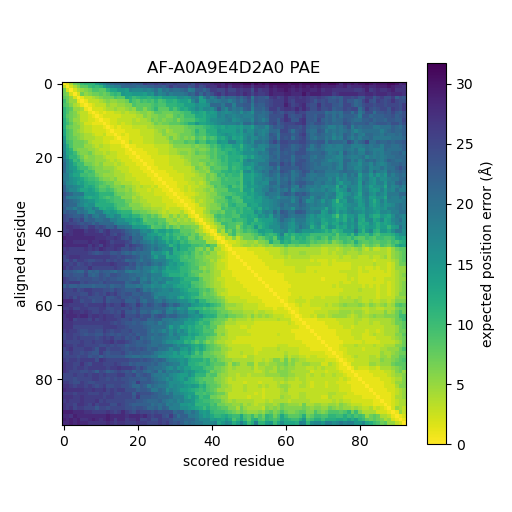ARG A O 1
ATOM 668 N N . VAL A 1 89 ? -4.691 -5.894 12.846 1.00 79.00 89 VAL A N 1
ATOM 669 C CA . VAL A 1 89 ? -4.532 -5.259 14.166 1.00 79.00 89 VAL A CA 1
ATOM 670 C C . VAL A 1 89 ? -5.144 -6.115 15.276 1.00 79.00 89 VAL A C 1
ATOM 672 O O . VAL A 1 89 ? -4.610 -6.159 16.372 1.00 79.00 89 VAL A O 1
ATOM 675 N N . GLY A 1 90 ? -6.263 -6.796 15.019 1.00 70.06 90 GLY A N 1
ATOM 676 C CA . GLY A 1 90 ? -6.841 -7.751 15.967 1.00 70.06 90 GLY A CA 1
ATOM 677 C C . GLY A 1 90 ? -6.078 -9.067 16.116 1.00 70.06 90 GLY A C 1
ATOM 678 O O . GLY A 1 90 ? -6.287 -9.730 17.119 1.00 70.06 90 GLY A O 1
ATOM 679 N N . ALA A 1 91 ? -5.231 -9.438 15.155 1.00 67.94 91 ALA A N 1
ATOM 680 C CA . ALA A 1 91 ? -4.399 -10.640 15.214 1.00 67.94 91 ALA A CA 1
ATOM 681 C C . ALA A 1 91 ? -3.033 -10.398 15.883 1.00 67.94 91 ALA A C 1
ATOM 683 O O . ALA A 1 91 ? -2.413 -11.350 16.346 1.00 67.94 91 ALA A O 1
ATOM 684 N N . ASP A 1 92 ? -2.571 -9.144 15.907 1.00 62.56 92 ASP A N 1
ATOM 685 C CA . ASP A 1 92 ? -1.301 -8.729 16.521 1.00 62.56 92 ASP A CA 1
ATOM 686 C C . ASP A 1 92 ? -1.434 -8.367 18.023 1.00 62.56 92 ASP A C 1
ATOM 688 O O . ASP A 1 92 ? -0.431 -8.045 18.662 1.00 62.56 92 ASP A O 1
ATOM 692 N N . LEU A 1 93 ? -2.655 -8.396 18.577 1.00 57.41 93 LEU A N 1
ATOM 693 C CA . LEU A 1 93 ? -2.987 -8.140 19.990 1.00 57.41 93 LEU A CA 1
ATOM 694 C C . LEU A 1 93 ? -3.339 -9.442 20.713 1.00 57.41 93 LEU A C 1
ATOM 696 O O . LEU A 1 93 ? -2.949 -9.562 21.895 1.00 57.41 93 LEU A O 1
#

Solvent-accessible surface area (backbone atoms only — not comparable to full-atom values): 5106 Å² total; per-residue (Å²): 142,80,64,70,65,58,53,52,52,53,51,50,52,53,51,53,50,50,50,52,53,52,53,50,52,52,52,51,52,51,52,51,51,53,50,52,52,51,52,53,50,50,58,48,50,52,52,50,53,44,36,54,45,35,51,53,40,42,76,72,68,41,54,73,69,61,32,38,52,52,34,19,69,73,65,74,48,54,70,72,58,30,48,58,24,44,54,48,55,65,70,78,106

Mean predicted aligned error: 12.66 Å

Nearest PDB structures (foldseek):
  4fcy-assembly1_B  TM=7.217E-01  e=5.036E+00  Muvirus mu

Radius of gyration: 27.58 Å; Cα contacts (8 Å, |Δi|>4): 44; chains: 1; bounding box: 56×20×79 Å

Foldseek 3Di:
DPVPVVVVVVVVVVVVVVVVVVVVVVVVVVVVVVVVVVVVVVVVVLLVLLLVLLVVVVVVVDDDVRSLVSSCVVSVDDSVSNVVSNVVNVVVD

pLDDT: mean 78.68, std 10.4, range [51.97, 92.38]

Secondary structure (DSSP, 8-state):
--SHHHHHHHHHHHHHHHHHHHHHHHHHHHHHHHHHHHHHHHHHHHHHHHHHHHHHHHHTT--HHHHHHHHHHHHT--HHHHHHHHHHHHH--